Protein AF-A0A060CH48-F1 (afdb_monomer_lite)

Foldseek 3Di:
DDQDPVRDDDDDDDPVRDDVVVVCVCCVPAPVCQVVDPQADPPLVVVQVVVQVVVVHRPGDSGHPSRVVVVVVD

Structure (mmCIF, N/CA/C/O backbone):
data_AF-A0A060CH48-F1
#
_entry.id   AF-A0A060CH48-F1
#
loop_
_atom_site.group_PDB
_atom_site.id
_atom_site.type_symbol
_atom_site.label_atom_id
_atom_site.label_alt_id
_atom_site.label_comp_id
_atom_site.label_asym_id
_atom_site.label_entity_id
_atom_site.label_seq_id
_atom_site.pdbx_PDB_ins_code
_atom_site.Cartn_x
_atom_site.Cartn_y
_atom_site.Cartn_z
_atom_site.occupancy
_atom_site.B_iso_or_equiv
_atom_site.auth_seq_id
_atom_site.auth_comp_id
_atom_site.auth_asym_id
_atom_site.auth_atom_id
_atom_site.pdbx_PDB_model_num
ATOM 1 N N . MET A 1 1 ? -18.630 9.839 17.608 1.00 51.75 1 MET A N 1
ATOM 2 C CA . MET A 1 1 ? -17.771 10.726 16.801 1.00 51.75 1 MET A CA 1
ATOM 3 C C . MET A 1 1 ? -16.446 10.846 17.520 1.00 51.75 1 MET A C 1
ATOM 5 O O . MET A 1 1 ? -16.456 11.112 18.716 1.00 51.75 1 MET A O 1
ATOM 9 N N . LEU A 1 2 ? -15.340 10.542 16.844 1.00 58.44 2 LEU A N 1
ATOM 10 C CA . LEU A 1 2 ? -14.004 10.820 17.370 1.00 58.44 2 LEU A CA 1
ATOM 11 C C . LEU A 1 2 ? -13.638 12.223 16.877 1.00 58.44 2 LEU A C 1
ATOM 13 O O . LEU A 1 2 ? -13.429 12.400 15.679 1.00 58.44 2 LEU A O 1
ATOM 17 N N . SER A 1 3 ? -13.637 13.217 17.766 1.00 55.97 3 SER A N 1
ATOM 18 C CA . SER A 1 3 ? -13.198 14.574 17.425 1.00 55.97 3 SER A CA 1
ATOM 19 C C . SER A 1 3 ? -11.672 14.620 17.438 1.00 55.97 3 SER A C 1
ATOM 21 O O . SER A 1 3 ? -11.057 14.431 18.488 1.00 55.97 3 SER A O 1
ATOM 23 N N . SER A 1 4 ? -11.061 14.831 16.271 1.00 62.44 4 SER A N 1
ATOM 24 C CA . SER A 1 4 ? -9.615 15.034 16.143 1.00 62.44 4 SER A CA 1
ATOM 25 C C . SER A 1 4 ? -9.228 16.448 16.609 1.00 62.44 4 SER A C 1
ATOM 27 O O . SER A 1 4 ? -9.981 17.388 16.334 1.00 62.44 4 SER A O 1
ATOM 29 N N . PRO A 1 5 ? -8.054 16.652 17.243 1.00 63.84 5 PRO A N 1
ATOM 30 C CA . PRO A 1 5 ? -7.540 17.981 17.609 1.00 63.84 5 PRO A CA 1
ATOM 31 C C . PRO A 1 5 ? -7.473 18.970 16.434 1.00 63.84 5 PRO A C 1
ATOM 33 O O . PRO A 1 5 ? -7.495 20.180 16.636 1.00 63.84 5 PRO A O 1
ATOM 36 N N . ASN A 1 6 ? -7.435 18.449 15.206 1.00 72.38 6 ASN A N 1
ATOM 37 C CA . ASN A 1 6 ? -7.273 19.212 13.970 1.00 72.38 6 ASN A CA 1
ATOM 38 C C . ASN A 1 6 ? -8.621 19.604 13.329 1.00 72.38 6 ASN A C 1
ATOM 40 O O . ASN A 1 6 ? -8.645 20.068 12.193 1.00 72.38 6 ASN A O 1
ATOM 44 N N . GLY A 1 7 ? -9.749 19.367 14.011 1.00 81.88 7 GLY A N 1
ATOM 45 C CA . GLY A 1 7 ? -11.091 19.603 13.464 1.00 81.88 7 GLY A CA 1
ATOM 46 C C . GLY A 1 7 ? -11.569 18.533 12.477 1.00 81.88 7 GLY A C 1
ATOM 47 O O . GLY A 1 7 ? -12.598 18.712 11.835 1.00 81.88 7 GLY A O 1
ATOM 48 N N . GLU A 1 8 ? -10.853 17.412 12.351 1.00 83.88 8 GLU A N 1
ATOM 49 C CA . GLU A 1 8 ? -11.314 16.292 11.532 1.00 83.88 8 GLU A CA 1
ATOM 50 C C . GLU A 1 8 ? -12.406 15.502 12.252 1.00 83.88 8 GLU A C 1
ATOM 52 O O . GLU A 1 8 ? -12.223 15.019 13.376 1.00 83.88 8 GLU A O 1
ATOM 57 N N . GLU A 1 9 ? -13.527 15.317 11.565 1.00 86.69 9 GLU A N 1
ATOM 58 C CA . GLU A 1 9 ? -14.636 14.508 12.038 1.00 86.69 9 GLU A CA 1
ATOM 59 C C . GLU A 1 9 ? -14.547 13.106 11.432 1.00 86.69 9 GLU A C 1
ATOM 61 O O . GLU A 1 9 ? -14.652 12.919 10.219 1.00 86.69 9 GLU A O 1
ATOM 66 N N . ARG A 1 10 ? -14.321 12.098 12.282 1.00 86.94 10 ARG A N 1
ATOM 67 C CA . ARG A 1 10 ? -14.201 10.700 11.850 1.00 86.94 10 ARG A CA 1
ATOM 68 C C . ARG A 1 10 ? -15.283 9.840 12.502 1.00 86.94 10 ARG A C 1
ATOM 70 O O . ARG A 1 10 ? -15.447 9.825 13.730 1.00 86.94 10 ARG A O 1
ATOM 77 N N . LEU A 1 11 ? -15.999 9.076 11.676 1.00 91.94 11 LEU A N 1
ATOM 78 C CA . LEU A 1 11 ? -16.884 8.002 12.120 1.00 91.94 11 LEU A CA 1
ATOM 79 C C . LEU A 1 11 ? -16.165 6.664 11.961 1.00 91.94 11 LEU A C 1
ATOM 81 O O . LEU A 1 11 ? -15.807 6.262 10.857 1.00 91.94 11 LEU A O 1
ATOM 85 N N . PHE A 1 12 ? -15.962 5.965 13.074 1.00 91.69 12 PHE A N 1
ATOM 86 C CA . PHE A 1 12 ? -15.364 4.640 13.043 1.00 91.69 12 PHE A CA 1
ATOM 87 C C . PHE A 1 12 ? -16.353 3.611 12.483 1.00 91.69 12 PHE A C 1
ATOM 89 O O . PHE A 1 12 ? -17.459 3.457 13.003 1.00 91.69 12 PHE A O 1
ATOM 96 N N . VAL A 1 13 ? -15.916 2.870 11.467 1.00 94.38 13 VAL A N 1
ATOM 97 C CA . VAL A 1 13 ? -16.640 1.741 10.876 1.00 94.38 13 VAL A CA 1
ATOM 98 C C . VAL A 1 13 ? -15.742 0.508 10.974 1.00 94.38 13 VAL A C 1
ATOM 100 O O . VAL A 1 13 ? -14.562 0.558 10.633 1.00 94.38 13 VAL A O 1
ATOM 103 N N . LYS A 1 14 ? -16.284 -0.608 11.475 1.00 95.38 14 LYS A N 1
ATOM 104 C CA . LYS A 1 14 ? -15.546 -1.881 11.562 1.00 95.38 14 LYS A CA 1
ATOM 105 C C . LYS A 1 14 ? -15.246 -2.416 10.156 1.00 95.38 14 LYS A C 1
ATOM 107 O O . LYS A 1 14 ? -16.021 -2.171 9.239 1.00 95.38 14 LYS A O 1
ATOM 112 N N . ARG A 1 15 ? -14.197 -3.237 9.996 1.00 93.88 15 ARG A N 1
ATOM 113 C CA . ARG A 1 15 ? -13.823 -3.842 8.697 1.00 93.88 15 ARG A CA 1
ATOM 114 C C . ARG A 1 15 ? -14.988 -4.553 7.991 1.00 93.88 15 ARG A C 1
ATOM 116 O O . ARG A 1 15 ? -15.104 -4.449 6.776 1.00 93.88 15 ARG A O 1
ATOM 123 N N . SER A 1 16 ? -15.858 -5.225 8.744 1.00 96.25 16 SER A N 1
ATOM 124 C CA . SER A 1 16 ? -17.050 -5.913 8.224 1.00 96.25 16 SER A CA 1
ATOM 125 C C . SER A 1 16 ? -18.141 -4.975 7.691 1.00 96.25 16 SER A C 1
ATOM 127 O O . SER A 1 16 ? -19.091 -5.439 7.076 1.00 96.25 16 SER A O 1
ATOM 129 N N . GLY A 1 17 ? -18.046 -3.671 7.966 1.00 96.31 17 GLY A N 1
ATOM 130 C CA . GLY A 1 17 ? -18.949 -2.650 7.435 1.00 96.31 17 GLY A CA 1
ATOM 131 C C . GLY A 1 17 ? -18.523 -2.099 6.073 1.00 96.31 17 GLY A C 1
ATOM 132 O O . GLY A 1 17 ? -19.267 -1.313 5.493 1.00 96.31 17 GLY A O 1
ATOM 133 N N . PHE A 1 18 ? -17.350 -2.487 5.562 1.00 96.31 18 PHE A N 1
ATOM 134 C CA . PHE A 1 18 ? -16.891 -2.098 4.231 1.00 96.31 18 PHE A CA 1
ATOM 135 C C . PHE A 1 18 ? -17.217 -3.196 3.212 1.00 96.31 18 PHE A C 1
ATOM 137 O O . PHE A 1 18 ? -16.920 -4.359 3.489 1.00 96.31 18 PHE A O 1
ATOM 144 N N . PRO A 1 19 ? -17.773 -2.851 2.035 1.00 97.88 19 PRO A N 1
ATOM 145 C CA . PRO A 1 19 ? -17.940 -3.805 0.944 1.00 97.88 19 PRO A CA 1
ATOM 146 C C . PRO A 1 19 ? -16.589 -4.390 0.532 1.00 97.88 19 PRO A C 1
ATOM 148 O O . PRO A 1 19 ? -15.628 -3.640 0.362 1.00 97.88 19 PRO A O 1
ATOM 151 N N . ASP A 1 20 ? -16.511 -5.700 0.311 1.00 97.00 20 ASP A N 1
ATOM 152 C CA . ASP A 1 20 ? -15.236 -6.328 -0.061 1.00 97.00 20 ASP A CA 1
ATOM 153 C C . ASP A 1 20 ? -14.697 -5.796 -1.391 1.00 97.00 20 ASP A C 1
ATOM 155 O O . ASP A 1 20 ? -13.512 -5.504 -1.486 1.00 97.00 20 ASP A O 1
ATOM 159 N N . LEU A 1 21 ? -15.580 -5.478 -2.345 1.00 97.94 21 LEU A N 1
ATOM 160 C CA . LEU A 1 21 ? -15.196 -4.837 -3.604 1.00 97.94 21 LEU A CA 1
ATOM 161 C C . LEU A 1 21 ? -14.439 -3.513 -3.400 1.00 97.94 21 LEU A C 1
ATOM 163 O O . LEU A 1 21 ? -13.529 -3.201 -4.166 1.00 97.94 21 LEU A O 1
ATOM 167 N N . LEU A 1 22 ? -14.800 -2.727 -2.378 1.00 97.50 22 LEU A N 1
ATOM 168 C CA . LEU A 1 22 ? -14.091 -1.486 -2.062 1.00 97.50 22 LEU A CA 1
ATOM 169 C C . LEU A 1 22 ? -12.666 -1.788 -1.593 1.00 97.50 22 LEU A C 1
ATOM 171 O O . LEU A 1 22 ? -11.725 -1.118 -2.013 1.00 97.50 22 LEU A O 1
ATOM 175 N N . VAL A 1 23 ? -12.513 -2.795 -0.733 1.00 97.12 23 VAL A N 1
ATOM 176 C CA . VAL A 1 23 ? -11.211 -3.190 -0.189 1.00 97.12 23 VAL A CA 1
ATOM 177 C C . VAL A 1 23 ? -10.330 -3.792 -1.277 1.00 97.12 23 VAL A C 1
ATOM 179 O O . VAL A 1 23 ? -9.176 -3.392 -1.401 1.00 97.12 23 VAL A O 1
ATOM 182 N N . ASP A 1 24 ? -10.888 -4.658 -2.117 1.00 97.31 24 ASP A N 1
ATOM 183 C CA . ASP A 1 24 ? -10.180 -5.260 -3.245 1.00 97.31 24 ASP A CA 1
ATOM 184 C C . ASP A 1 24 ? -9.728 -4.198 -4.249 1.00 97.31 24 ASP A C 1
ATOM 186 O O . ASP A 1 24 ? -8.592 -4.230 -4.719 1.00 97.31 24 ASP A O 1
ATOM 190 N N . THR A 1 25 ? -10.589 -3.216 -4.539 1.00 97.38 25 THR A N 1
ATOM 191 C CA . THR A 1 25 ? -10.240 -2.096 -5.424 1.00 97.38 25 THR A CA 1
ATOM 192 C C . THR A 1 25 ? -9.099 -1.278 -4.831 1.00 97.38 25 THR A C 1
ATOM 194 O O . THR A 1 25 ? -8.122 -1.024 -5.529 1.00 97.38 25 THR A O 1
ATOM 197 N N . LEU A 1 26 ? -9.186 -0.913 -3.546 1.00 96.50 26 LEU A N 1
ATOM 198 C CA . LEU A 1 26 ? -8.152 -0.134 -2.865 1.00 96.50 26 LEU A CA 1
ATOM 199 C C . LEU A 1 26 ? -6.799 -0.856 -2.879 1.00 96.50 26 LEU A C 1
ATOM 201 O O . LEU A 1 26 ? -5.783 -0.250 -3.212 1.00 96.50 26 LEU A O 1
ATOM 205 N N . ILE A 1 27 ? -6.785 -2.152 -2.560 1.00 96.31 27 ILE A N 1
ATOM 206 C CA . ILE A 1 27 ? -5.574 -2.979 -2.616 1.00 96.31 27 ILE A CA 1
ATOM 207 C C . ILE A 1 27 ? -5.054 -3.033 -4.057 1.00 96.31 27 ILE A C 1
ATOM 209 O O . ILE A 1 27 ? -3.880 -2.779 -4.298 1.00 96.31 27 ILE A O 1
ATOM 213 N N . ALA A 1 28 ? -5.909 -3.278 -5.049 1.00 95.50 28 ALA A N 1
ATOM 214 C CA . ALA A 1 28 ? -5.481 -3.378 -6.443 1.00 95.50 28 ALA A CA 1
ATOM 215 C C . ALA A 1 28 ? -4.886 -2.073 -7.010 1.00 95.50 28 ALA A C 1
ATOM 217 O O . ALA A 1 28 ? -4.010 -2.145 -7.886 1.00 95.50 28 ALA A O 1
ATOM 218 N N . THR A 1 29 ? -5.357 -0.908 -6.545 1.00 93.62 29 THR A N 1
ATOM 219 C CA . THR A 1 29 ? -4.907 0.411 -7.016 1.00 93.62 29 THR A CA 1
ATOM 220 C C . THR A 1 29 ? -3.705 0.946 -6.247 1.00 93.62 29 THR A C 1
ATOM 222 O O . THR A 1 29 ? -2.763 1.427 -6.876 1.00 93.62 29 THR A O 1
ATOM 225 N N . GLU A 1 30 ? -3.722 0.858 -4.917 1.00 94.25 30 GLU A N 1
ATOM 226 C CA . GLU A 1 30 ? -2.706 1.474 -4.054 1.00 94.25 30 GLU A CA 1
ATOM 227 C C . GLU A 1 30 ? -1.572 0.508 -3.709 1.00 94.25 30 GLU A C 1
ATOM 229 O O . GLU A 1 30 ? -0.410 0.909 -3.670 1.00 94.25 30 GLU A O 1
ATOM 234 N N . ASP A 1 31 ? -1.886 -0.769 -3.476 1.00 96.25 31 ASP A N 1
ATOM 235 C CA . ASP A 1 31 ? -0.929 -1.719 -2.913 1.00 96.25 31 ASP A CA 1
ATOM 236 C C . ASP A 1 31 ? -1.225 -3.174 -3.305 1.00 96.25 31 ASP A C 1
ATOM 238 O O . ASP A 1 31 ? -1.683 -3.995 -2.514 1.00 96.25 31 ASP A O 1
ATOM 242 N N . ARG A 1 32 ? -0.988 -3.504 -4.580 1.00 94.00 32 ARG A N 1
ATOM 243 C CA . ARG A 1 32 ? -1.402 -4.785 -5.187 1.00 94.00 32 ARG A CA 1
ATOM 244 C C . ARG A 1 32 ? -0.886 -6.030 -4.455 1.00 94.00 32 ARG A C 1
ATOM 246 O O . ARG A 1 32 ? -1.519 -7.076 -4.537 1.00 94.00 32 ARG A O 1
ATOM 253 N N . HIS A 1 33 ? 0.248 -5.912 -3.769 1.00 94.00 33 HIS A N 1
ATOM 254 C CA . HIS A 1 33 ? 0.907 -6.999 -3.041 1.00 94.00 33 HIS A CA 1
ATOM 255 C C . HIS A 1 33 ? 0.781 -6.825 -1.521 1.00 94.00 33 HIS A C 1
ATOM 257 O O . HIS A 1 33 ? 1.606 -7.349 -0.776 1.00 94.00 33 HIS A O 1
ATOM 263 N N . PHE A 1 34 ? -0.246 -6.104 -1.056 1.00 96.50 34 PHE A N 1
ATOM 264 C CA . PHE A 1 34 ? -0.430 -5.734 0.350 1.00 96.50 34 PHE A CA 1
ATOM 265 C C . PHE A 1 34 ? -0.266 -6.907 1.328 1.00 96.50 34 PHE A C 1
ATOM 267 O O . PHE A 1 34 ? 0.396 -6.774 2.354 1.00 96.50 34 PHE A O 1
ATOM 274 N N . TYR A 1 35 ? -0.845 -8.065 1.000 1.00 96.31 35 TYR A N 1
ATOM 275 C CA . TYR A 1 35 ? -0.798 -9.263 1.847 1.00 96.31 35 TYR A CA 1
ATOM 276 C C . TYR A 1 35 ? 0.495 -10.083 1.723 1.00 96.31 35 TYR A C 1
ATOM 278 O O . TYR A 1 35 ? 0.673 -11.046 2.463 1.00 96.31 35 TYR A O 1
ATOM 286 N N . GLU A 1 36 ? 1.387 -9.732 0.798 1.00 95.94 36 GLU A N 1
ATOM 287 C CA . GLU A 1 36 ? 2.637 -10.457 0.534 1.00 95.94 36 GLU A CA 1
ATOM 288 C C . GLU A 1 36 ? 3.850 -9.802 1.212 1.00 95.94 36 GLU A C 1
ATOM 290 O O . GLU A 1 36 ? 4.943 -10.366 1.195 1.00 95.94 36 GLU A O 1
ATOM 295 N N . HIS A 1 37 ? 3.679 -8.615 1.803 1.00 95.38 37 HIS A N 1
ATOM 296 C CA . HIS A 1 37 ? 4.762 -7.863 2.428 1.00 95.38 37 HIS A CA 1
ATOM 297 C C . HIS A 1 37 ? 4.443 -7.412 3.857 1.00 95.38 37 HIS A C 1
ATOM 299 O O . HIS A 1 37 ? 3.304 -7.098 4.202 1.00 95.38 37 HIS A O 1
ATOM 305 N N . ASP A 1 38 ? 5.486 -7.206 4.657 1.00 94.88 38 ASP A N 1
ATOM 306 C CA . ASP A 1 38 ? 5.372 -6.782 6.059 1.00 94.88 38 ASP A CA 1
ATOM 307 C C . ASP A 1 38 ? 5.357 -5.248 6.229 1.00 94.88 38 ASP A C 1
ATOM 309 O O . ASP A 1 38 ? 5.943 -4.678 7.148 1.00 94.88 38 ASP A O 1
ATOM 313 N N . GLY A 1 39 ? 4.698 -4.546 5.305 1.00 93.38 39 GLY A N 1
ATOM 314 C CA . GLY A 1 39 ? 4.496 -3.093 5.344 1.00 93.38 39 GLY A CA 1
ATOM 315 C C . GLY A 1 39 ? 5.486 -2.266 4.521 1.00 93.38 39 GLY A C 1
ATOM 316 O O . GLY A 1 39 ? 5.262 -1.069 4.352 1.00 93.38 39 GLY A O 1
ATOM 317 N N . ILE A 1 40 ? 6.527 -2.871 3.948 1.00 95.25 40 ILE A N 1
ATOM 318 C CA . ILE A 1 40 ? 7.404 -2.237 2.951 1.00 95.25 40 ILE A CA 1
ATOM 319 C C . ILE A 1 40 ? 7.539 -3.173 1.752 1.00 95.25 40 ILE A C 1
ATOM 321 O O . ILE A 1 40 ? 7.945 -4.321 1.901 1.00 95.25 40 ILE A O 1
ATOM 325 N N . SER A 1 41 ? 7.269 -2.660 0.551 1.00 95.88 41 SER A N 1
ATOM 326 C CA . SER A 1 41 ? 7.421 -3.414 -0.695 1.00 95.88 41 SER A CA 1
ATOM 327 C C . SER A 1 41 ? 8.635 -2.936 -1.491 1.00 95.88 41 SER A C 1
ATOM 329 O O . SER A 1 41 ? 8.582 -1.918 -2.186 1.00 95.88 41 SER A O 1
ATOM 331 N N . LEU A 1 42 ? 9.734 -3.697 -1.436 1.00 93.94 42 LEU A N 1
ATOM 332 C CA . LEU A 1 42 ? 10.928 -3.427 -2.252 1.00 93.94 42 LEU A CA 1
ATOM 333 C C . LEU A 1 42 ? 10.620 -3.505 -3.752 1.00 93.94 42 LEU A C 1
ATOM 335 O O . LEU A 1 42 ? 11.147 -2.717 -4.537 1.00 93.94 42 LEU A O 1
ATOM 339 N N . TYR A 1 43 ? 9.727 -4.417 -4.139 1.00 93.31 43 TYR A N 1
ATOM 340 C CA . TYR A 1 43 ? 9.266 -4.551 -5.515 1.00 93.31 43 TYR A CA 1
ATOM 341 C C . TYR A 1 43 ? 8.530 -3.289 -5.991 1.00 93.31 43 TYR A C 1
ATOM 343 O O . TYR A 1 43 ? 8.870 -2.737 -7.041 1.00 93.31 43 TYR A O 1
ATOM 351 N N . SER A 1 44 ? 7.572 -2.783 -5.203 1.00 93.38 44 SER A N 1
ATOM 352 C CA . SER A 1 44 ? 6.812 -1.573 -5.547 1.00 93.38 44 SER A CA 1
ATOM 353 C C . SER A 1 44 ? 7.718 -0.347 -5.647 1.00 93.38 44 SER A C 1
ATOM 355 O O . SER A 1 44 ? 7.566 0.440 -6.586 1.00 93.38 44 SER A O 1
ATOM 357 N N . ILE A 1 45 ? 8.688 -0.218 -4.733 1.00 94.31 45 ILE A N 1
ATOM 358 C CA . ILE A 1 45 ? 9.698 0.849 -4.745 1.00 94.31 45 ILE A CA 1
ATOM 359 C C . ILE A 1 45 ? 10.566 0.759 -6.004 1.00 94.31 45 ILE A C 1
ATOM 361 O O . ILE A 1 45 ? 10.695 1.750 -6.723 1.00 94.31 45 ILE A O 1
ATOM 365 N N . GLY A 1 46 ? 11.122 -0.418 -6.307 1.00 95.94 46 GLY A N 1
ATOM 366 C CA . GLY A 1 46 ? 11.982 -0.620 -7.476 1.00 95.94 46 GLY A CA 1
ATOM 367 C C . GLY A 1 46 ? 11.256 -0.343 -8.795 1.00 95.94 46 GLY A C 1
ATOM 368 O O . GLY A 1 46 ? 11.758 0.396 -9.642 1.00 95.9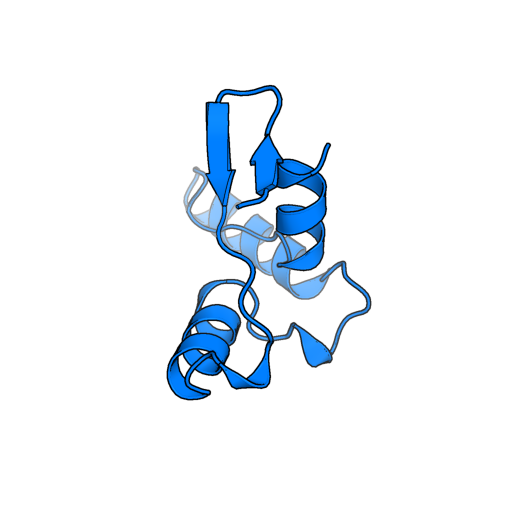4 46 GLY A O 1
ATOM 369 N N . ARG A 1 47 ? 10.032 -0.858 -8.945 1.00 94.94 47 ARG A N 1
ATOM 370 C CA . ARG A 1 47 ? 9.176 -0.592 -10.111 1.00 94.94 47 ARG A CA 1
ATOM 371 C C . ARG A 1 47 ? 8.884 0.904 -10.269 1.00 94.94 47 ARG A C 1
ATOM 373 O O . ARG A 1 47 ? 9.055 1.441 -11.361 1.00 94.94 47 ARG A O 1
ATOM 380 N N . ALA A 1 48 ? 8.481 1.574 -9.187 1.00 95.31 48 ALA A N 1
ATOM 381 C CA . ALA A 1 48 ? 8.187 3.006 -9.208 1.00 95.31 48 ALA A CA 1
ATOM 382 C C . ALA A 1 48 ? 9.430 3.836 -9.559 1.00 95.31 48 ALA A C 1
ATOM 384 O O . ALA A 1 48 ? 9.345 4.773 -10.348 1.00 95.31 48 ALA A O 1
ATOM 385 N N . PHE A 1 49 ? 10.595 3.463 -9.029 1.00 96.69 49 PHE A N 1
ATOM 386 C CA . PHE A 1 49 ? 11.869 4.102 -9.344 1.00 96.69 49 PHE A CA 1
ATOM 387 C C . PHE A 1 49 ? 12.206 4.011 -10.840 1.00 96.69 49 PHE A C 1
ATOM 389 O O . PHE A 1 49 ? 12.460 5.039 -11.470 1.00 96.69 49 PHE A O 1
ATOM 396 N N . ILE A 1 50 ? 12.129 2.811 -11.431 1.00 97.38 50 ILE A N 1
ATOM 397 C CA . ILE A 1 50 ? 12.379 2.601 -12.867 1.00 97.38 50 ILE A CA 1
ATOM 398 C C . ILE A 1 50 ? 11.386 3.406 -13.714 1.00 97.38 50 ILE A C 1
ATOM 400 O O . ILE A 1 50 ? 11.794 4.080 -14.662 1.00 97.38 50 ILE A O 1
ATOM 404 N N . ALA A 1 51 ? 10.097 3.374 -13.368 1.00 96.56 51 ALA A N 1
ATOM 405 C CA . ALA A 1 51 ? 9.062 4.114 -14.087 1.00 96.56 51 ALA A CA 1
ATOM 406 C C . ALA A 1 51 ? 9.300 5.633 -14.037 1.00 96.56 51 ALA A C 1
ATOM 408 O O . ALA A 1 51 ? 9.215 6.304 -15.065 1.00 96.56 51 ALA A O 1
ATOM 409 N N . ASN A 1 52 ? 9.657 6.167 -12.867 1.00 96.88 52 ASN A N 1
ATOM 410 C CA . ASN A 1 52 ? 9.885 7.598 -12.668 1.00 96.88 52 ASN A CA 1
ATOM 411 C C . ASN A 1 52 ? 11.143 8.099 -13.391 1.00 96.88 52 ASN A C 1
ATOM 413 O O . ASN A 1 52 ? 11.111 9.174 -13.989 1.00 96.88 52 ASN A O 1
ATOM 417 N N . ILE A 1 53 ? 12.231 7.317 -13.392 1.00 97.19 53 ILE A N 1
ATOM 418 C CA . ILE A 1 53 ? 13.436 7.644 -14.173 1.00 97.19 53 ILE A CA 1
ATOM 419 C C . ILE A 1 53 ? 13.128 7.613 -15.667 1.00 97.19 53 ILE A C 1
ATOM 421 O O . ILE A 1 53 ? 13.468 8.553 -16.381 1.00 97.19 53 ILE A O 1
ATOM 425 N N . THR A 1 54 ? 12.442 6.567 -16.130 1.00 97.44 54 THR A N 1
ATOM 426 C CA . THR A 1 54 ? 12.080 6.414 -17.546 1.00 97.44 54 THR A CA 1
ATOM 427 C C . THR A 1 54 ? 11.177 7.555 -18.021 1.00 97.44 54 THR A C 1
ATOM 429 O O . THR A 1 54 ? 11.316 8.034 -19.142 1.00 97.44 54 THR A O 1
ATOM 432 N N . ALA A 1 55 ? 10.271 8.027 -17.161 1.00 96.50 55 ALA A N 1
ATOM 433 C CA . ALA A 1 55 ? 9.383 9.148 -17.451 1.00 96.50 55 ALA A CA 1
ATOM 434 C C . ALA A 1 55 ? 10.022 10.534 -17.231 1.00 96.50 55 ALA A C 1
ATOM 436 O O . ALA A 1 55 ? 9.399 11.542 -17.567 1.00 96.50 55 ALA A O 1
ATOM 437 N N . GLY A 1 56 ? 11.211 10.609 -16.621 1.00 96.88 56 GLY A N 1
ATOM 438 C CA . GLY A 1 56 ? 11.872 11.863 -16.235 1.00 96.88 56 GLY A CA 1
ATOM 439 C C . GLY A 1 56 ? 11.118 12.687 -15.180 1.00 96.88 56 GLY A C 1
ATOM 440 O O . GLY A 1 56 ? 11.442 13.852 -14.956 1.00 96.88 56 GLY A O 1
ATOM 441 N N . ARG A 1 57 ? 10.087 12.114 -14.550 1.00 94.50 57 ARG A N 1
ATOM 442 C CA . ARG A 1 57 ? 9.236 12.753 -13.536 1.00 94.50 57 ARG A CA 1
ATOM 443 C C . ARG A 1 57 ? 8.555 11.692 -12.677 1.00 94.50 57 ARG A C 1
ATOM 445 O O . ARG A 1 57 ? 8.444 10.539 -13.081 1.00 94.50 57 ARG A O 1
ATOM 452 N N . ALA A 1 58 ? 8.030 12.092 -11.523 1.00 93.81 58 ALA A N 1
ATOM 453 C CA . ALA A 1 58 ? 7.193 11.209 -10.719 1.00 93.81 58 ALA A CA 1
ATOM 454 C C . ALA A 1 58 ? 5.887 10.879 -11.469 1.00 93.81 58 ALA A C 1
ATOM 456 O O . ALA A 1 58 ? 5.064 11.759 -11.713 1.00 93.81 58 ALA A O 1
ATOM 457 N N . VAL A 1 59 ? 5.715 9.612 -11.845 1.00 94.75 59 VAL A N 1
ATOM 458 C CA . VAL A 1 59 ? 4.510 9.057 -12.486 1.00 94.75 59 VAL A CA 1
ATOM 459 C C . VAL A 1 59 ? 3.906 7.903 -11.689 1.00 94.75 59 VAL A C 1
ATOM 461 O O . VAL A 1 59 ? 2.751 7.549 -11.907 1.00 94.75 59 VAL A O 1
ATOM 464 N N . GLN A 1 60 ? 4.672 7.315 -10.768 1.00 92.56 60 GLN A N 1
ATOM 465 C CA . GLN A 1 60 ? 4.257 6.163 -9.986 1.00 92.56 60 GLN A CA 1
ATOM 466 C C . GLN A 1 60 ? 4.722 6.261 -8.531 1.00 92.56 60 GLN A C 1
ATOM 468 O O . GLN A 1 60 ? 5.875 6.597 -8.246 1.00 92.56 60 GLN A O 1
ATOM 473 N N . GLY A 1 61 ? 3.808 5.929 -7.616 1.00 89.75 61 GLY A N 1
ATOM 474 C CA . GLY A 1 61 ? 4.088 5.736 -6.198 1.00 89.75 61 GLY A CA 1
ATOM 475 C C . GLY A 1 61 ? 4.611 4.3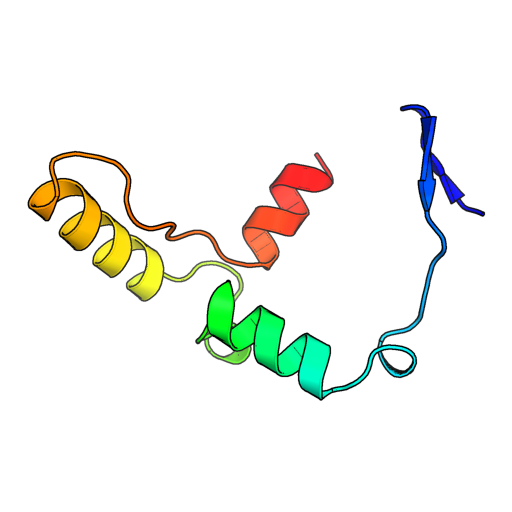27 -5.910 1.00 89.75 61 GLY A C 1
ATOM 476 O O . GLY A 1 61 ? 4.201 3.351 -6.543 1.00 89.75 61 GLY A O 1
A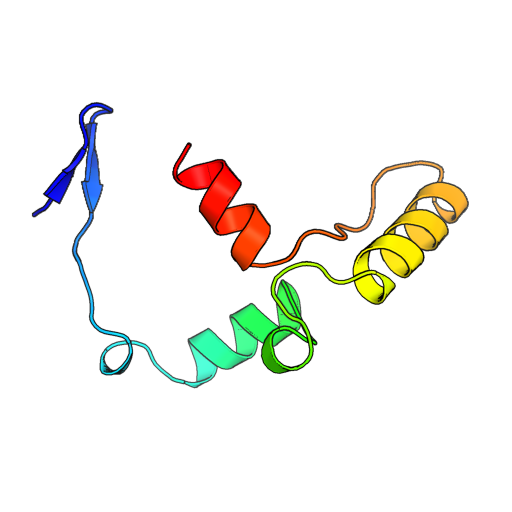TOM 477 N N . GLY A 1 62 ? 5.539 4.232 -4.958 1.00 91.00 62 GLY A N 1
ATOM 478 C CA . GLY A 1 62 ? 6.055 2.964 -4.429 1.00 91.00 62 GLY A CA 1
ATOM 479 C C . GLY A 1 62 ? 5.629 2.681 -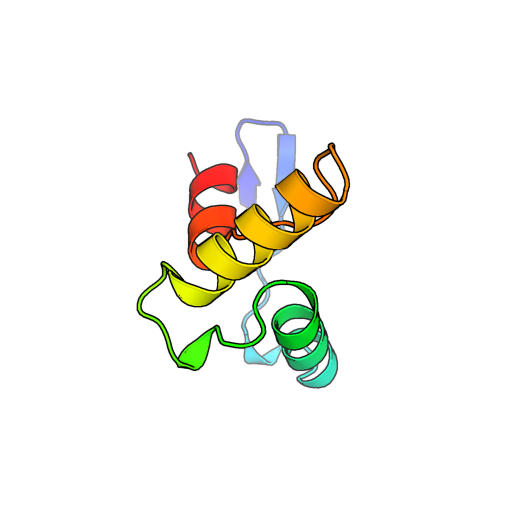2.986 1.00 91.00 62 GLY A C 1
ATOM 480 O O . GLY A 1 62 ? 6.091 1.697 -2.418 1.00 91.00 62 GLY A O 1
ATOM 481 N N . SER A 1 63 ? 4.813 3.554 -2.386 1.00 94.88 63 SER A N 1
ATOM 482 C CA . SER A 1 63 ? 4.439 3.475 -0.973 1.00 94.88 63 SER A CA 1
ATOM 483 C C . SER A 1 63 ? 3.326 2.465 -0.718 1.00 94.88 63 SER A C 1
ATOM 485 O O . SER A 1 63 ? 2.388 2.376 -1.501 1.00 94.88 63 SER A O 1
ATOM 487 N N . THR A 1 64 ? 3.416 1.753 0.402 1.00 97.25 64 THR A N 1
ATOM 488 C CA . THR A 1 64 ? 2.416 0.764 0.842 1.00 97.25 64 THR A CA 1
ATOM 489 C C . THR A 1 64 ? 1.281 1.418 1.629 1.00 97.25 64 THR A C 1
ATOM 491 O O . THR A 1 64 ? 1.452 2.512 2.180 1.00 97.25 64 THR A O 1
ATOM 494 N N . LEU A 1 65 ? 0.142 0.735 1.775 1.00 96.69 65 LEU A N 1
ATOM 495 C CA . LEU A 1 65 ? -0.954 1.209 2.638 1.00 96.69 65 LEU A CA 1
ATOM 496 C C . LEU A 1 65 ? -0.494 1.412 4.094 1.00 96.69 65 LEU A C 1
ATOM 498 O O . LEU A 1 65 ? -0.912 2.366 4.748 1.00 96.69 65 LEU A O 1
ATOM 502 N N . THR A 1 66 ? 0.424 0.575 4.588 1.00 96.75 66 THR A N 1
ATOM 503 C CA . THR A 1 66 ? 1.019 0.725 5.927 1.00 96.75 66 THR A CA 1
ATOM 504 C C . THR A 1 66 ? 1.826 2.018 6.050 1.00 96.75 66 THR A C 1
ATOM 506 O O . THR A 1 66 ? 1.685 2.742 7.035 1.00 96.75 66 THR A O 1
ATOM 509 N N . GLN A 1 67 ? 2.640 2.358 5.048 1.00 96.81 67 GLN A N 1
ATOM 510 C CA . GLN A 1 67 ? 3.386 3.621 5.041 1.00 96.81 67 GLN A CA 1
ATOM 511 C C . GLN A 1 67 ? 2.457 4.833 4.931 1.00 96.81 67 GLN A C 1
ATOM 513 O O . GLN A 1 67 ? 2.694 5.847 5.589 1.00 96.81 67 GLN A O 1
ATOM 518 N N . GLN A 1 68 ? 1.395 4.730 4.127 1.00 95.75 68 GLN A N 1
ATOM 519 C CA . GLN A 1 68 ? 0.382 5.779 4.021 1.00 95.75 68 GLN A CA 1
ATOM 520 C C . GLN A 1 68 ? -0.323 6.005 5.365 1.00 95.75 68 GLN A C 1
ATOM 522 O O . GLN A 1 68 ? -0.460 7.149 5.792 1.00 95.75 68 GLN A O 1
ATOM 527 N N . LEU A 1 69 ? -0.675 4.929 6.079 1.00 94.69 69 LEU A N 1
ATOM 528 C CA . LEU A 1 69 ? -1.250 5.016 7.421 1.00 94.69 69 LEU A CA 1
ATOM 529 C C . LEU A 1 69 ? -0.310 5.743 8.391 1.00 94.69 69 LEU A C 1
ATOM 531 O O . LEU A 1 69 ? -0.745 6.672 9.066 1.00 94.69 69 LEU A O 1
ATOM 535 N N . VAL A 1 70 ? 0.974 5.368 8.426 1.00 95.69 70 VAL A N 1
ATOM 536 C CA . VAL A 1 70 ? 1.977 6.044 9.268 1.00 95.69 70 VAL A CA 1
ATOM 537 C C . VAL A 1 70 ? 2.052 7.536 8.930 1.00 95.69 70 VAL A C 1
ATOM 539 O O . VAL A 1 70 ? 1.990 8.354 9.838 1.00 95.69 70 VAL A O 1
ATOM 542 N N . LYS A 1 71 ? 2.094 7.898 7.642 1.00 93.12 71 LYS A N 1
ATOM 543 C CA . LYS A 1 71 ? 2.137 9.297 7.183 1.00 93.12 71 LYS A CA 1
ATOM 544 C C . LYS A 1 71 ? 0.900 10.116 7.583 1.00 93.12 71 LYS A C 1
ATOM 546 O O . LYS A 1 71 ? 0.990 11.329 7.715 1.00 93.12 71 LYS A O 1
ATOM 551 N N . THR A 1 72 ? -0.273 9.492 7.683 1.00 89.12 72 THR A N 1
ATOM 552 C CA . THR A 1 72 ? -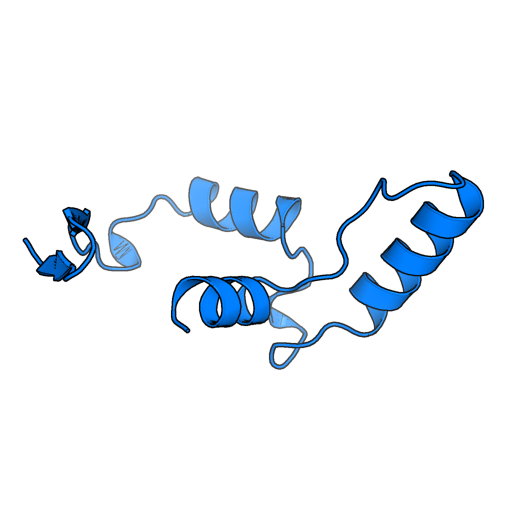1.513 10.187 8.072 1.00 89.12 72 THR A CA 1
ATOM 553 C C . THR A 1 72 ? -1.714 10.220 9.588 1.00 89.12 72 THR A C 1
ATOM 555 O O . THR A 1 72 ? -2.447 11.072 10.087 1.00 89.12 72 THR A O 1
ATOM 558 N N . CYS A 1 73 ? -1.106 9.293 10.328 1.00 86.44 73 CYS A N 1
ATOM 559 C CA . CYS A 1 73 ? -1.233 9.209 11.782 1.00 86.44 73 CYS A CA 1
ATOM 560 C C . CYS A 1 73 ? -0.193 10.031 12.555 1.00 86.44 73 CYS A C 1
ATOM 562 O O . CYS A 1 73 ? -0.463 10.357 13.712 1.00 86.44 73 CYS A O 1
ATOM 564 N N . PHE A 1 74 ? 0.957 10.337 11.953 1.00 85.62 74 PHE A N 1
ATOM 565 C CA . PHE A 1 74 ? 2.094 11.013 12.584 1.00 85.62 74 PHE A CA 1
ATOM 566 C C . PHE A 1 74 ? 2.613 12.144 11.696 1.00 85.62 74 PHE A C 1
ATOM 568 O O . PHE A 1 74 ? 3.004 13.185 12.268 1.00 85.62 74 PHE A O 1
#

Secondary structure (DSSP, 8-state):
-EE-TTS-EE----GGGS-HHHHHHHHHHH-TTGGGSSS--HHHHHHHHHHHHHHTS-------HHHHHHHHH-

Radius of gyration: 15.4 Å; chains: 1; bounding box: 32×30×35 Å

InterPro domains:
  IPR001264 Glycosyl transferase, family 51 [PF00912] (6-73)
  IPR023346 Lysozyme-l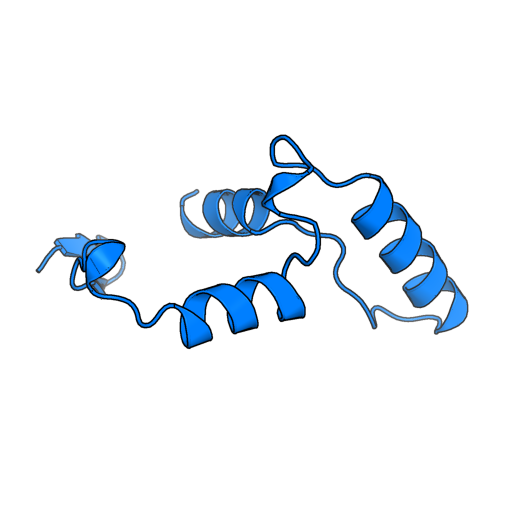ike domain superfamily [SSF53955] (6-74)
  IPR036950 Transglycosylase domain [G3DSA:1.10.3810.10] (1-74)
  IPR050396 Glycosyltransferase 51/Transpeptidase [PTHR32282] (6-74)

Sequence (74 aa):
MLSSPNGEERLFVKRSGFPDLLVDTLIATEDRHFYEHDGISLYSIGRAFIANITAGRAVQGGSTLTQQLVKTCF

pLDDT: mean 91.65, std 9.91, range [51.75, 97.94]

Organism: NCBI:txid228954